Protein AF-A0A7Y3M0N2-F1 (afdb_monomer_lite)

Secondary structure (DSSP, 8-state):
----HHHHHHHHHHHHHHHHHHHHHHHHHHHHHHHHHHHHS-EEEEEEEE-HHHH-S-S-EEEEEEEPGGG-EEEEETTEEEEEPPP-S-EEEEE-SSTTEEEEEEEETTTEEEEEEEEHHHHHHHHHHHH--

pLDDT: mean 80.7, std 15.28, range [39.81, 97.0]

Foldseek 3Di:
DDDPPPVVVVVVVVVVVVVVVVVVVVLVVLVVQVVCCVPPVWGKFWKKKAFCLQPNPDRIDTFIWIQDPVLFIWTDDPPDDTTTDAADLDWDWACDPDPQKIWIWDADVPRGIMIIIGGPSCVVVVNCSSNPD

Radius of gyration: 18.45 Å; chains: 1; bounding box: 58×46×36 Å

Structure (mmCIF, N/CA/C/O backbone):
data_AF-A0A7Y3M0N2-F1
#
_entry.id   AF-A0A7Y3M0N2-F1
#
loop_
_atom_site.group_PDB
_atom_site.id
_atom_site.type_symbol
_atom_site.label_atom_id
_atom_site.label_alt_id
_atom_site.label_comp_id
_atom_site.label_asym_id
_atom_site.label_entity_id
_atom_site.label_seq_id
_atom_site.pdbx_PDB_ins_code
_atom_site.Cartn_x
_atom_site.Cartn_y
_atom_site.Cartn_z
_atom_site.occupancy
_atom_site.B_iso_or_equiv
_atom_site.auth_seq_id
_atom_site.auth_comp_id
_atom_site.auth_asym_id
_atom_site.auth_atom_id
_atom_site.pdbx_PDB_model_num
ATOM 1 N N . MET A 1 1 ? 43.238 -32.428 -5.669 1.00 47.78 1 MET A N 1
ATOM 2 C CA . MET A 1 1 ? 42.312 -31.371 -5.208 1.00 47.78 1 MET A CA 1
ATOM 3 C C . MET A 1 1 ? 41.215 -31.244 -6.255 1.00 47.78 1 MET A C 1
ATOM 5 O O . MET A 1 1 ? 41.558 -30.877 -7.372 1.00 47.78 1 MET A O 1
ATOM 9 N N . PRO A 1 2 ? 39.960 -31.647 -5.987 1.00 48.56 2 PRO A N 1
ATOM 10 C CA . PRO A 1 2 ? 38.901 -31.538 -6.981 1.00 48.56 2 PRO A CA 1
ATOM 11 C C . PRO A 1 2 ? 38.487 -30.069 -7.140 1.00 48.56 2 PRO A C 1
ATOM 13 O O . PRO A 1 2 ? 38.317 -29.332 -6.170 1.00 48.56 2 PRO A O 1
ATOM 16 N N . SER A 1 3 ? 38.398 -29.649 -8.393 1.00 52.88 3 SER A N 1
ATOM 17 C CA . SER A 1 3 ? 38.080 -28.314 -8.885 1.00 52.88 3 SER A CA 1
ATOM 18 C C . SER A 1 3 ? 36.588 -28.001 -8.703 1.00 52.88 3 SER A C 1
ATOM 20 O O . SER A 1 3 ? 35.767 -28.347 -9.540 1.00 52.88 3 SER A O 1
ATOM 22 N N . LEU A 1 4 ? 36.248 -27.294 -7.619 1.00 52.81 4 LEU A N 1
ATOM 23 C CA . LEU A 1 4 ? 34.889 -26.831 -7.263 1.00 52.81 4 LEU A CA 1
ATOM 24 C C . LEU A 1 4 ? 34.376 -25.627 -8.094 1.00 52.81 4 LEU A C 1
ATOM 26 O O . LEU A 1 4 ? 33.315 -25.072 -7.823 1.00 52.81 4 LEU A O 1
ATOM 30 N N . LEU A 1 5 ? 35.137 -25.182 -9.097 1.00 53.44 5 LEU A N 1
ATOM 31 C CA . LEU A 1 5 ? 34.871 -23.958 -9.866 1.00 53.44 5 LEU A CA 1
ATOM 32 C C . LEU A 1 5 ? 33.690 -24.016 -10.864 1.00 53.44 5 LEU A C 1
ATOM 34 O O . LEU A 1 5 ? 33.011 -22.996 -10.994 1.00 53.44 5 LEU A O 1
ATOM 38 N N . PRO A 1 6 ? 33.390 -25.128 -11.568 1.00 50.69 6 PRO A N 1
ATOM 39 C CA . PRO A 1 6 ? 32.325 -25.118 -12.573 1.00 50.69 6 PRO A CA 1
ATOM 40 C C . PRO A 1 6 ? 30.918 -25.169 -11.958 1.00 50.69 6 PRO A C 1
ATOM 42 O O . PRO A 1 6 ? 29.994 -24.577 -12.510 1.00 50.69 6 PRO A O 1
ATOM 45 N N . GLU A 1 7 ? 30.740 -25.802 -10.795 1.00 39.81 7 GLU A N 1
ATOM 46 C CA . GLU A 1 7 ? 29.423 -25.911 -10.149 1.00 39.81 7 GLU A CA 1
ATOM 47 C C . GLU A 1 7 ? 28.939 -24.558 -9.601 1.00 39.81 7 GLU A C 1
ATOM 49 O O . GLU A 1 7 ? 27.790 -24.176 -9.824 1.00 39.81 7 GLU A O 1
ATOM 54 N N . LEU A 1 8 ? 29.826 -23.766 -8.985 1.00 49.62 8 LEU A N 1
ATOM 55 C CA . LEU A 1 8 ? 29.510 -22.420 -8.478 1.00 49.62 8 LEU A CA 1
ATOM 56 C C . LEU A 1 8 ? 29.092 -21.434 -9.586 1.00 49.62 8 LEU A C 1
ATOM 58 O O . LEU A 1 8 ? 28.213 -20.597 -9.367 1.00 49.62 8 LEU A O 1
ATOM 62 N N . LEU A 1 9 ? 29.666 -21.555 -10.787 1.00 49.00 9 LEU A N 1
ATOM 63 C CA . LEU A 1 9 ? 29.305 -20.730 -11.946 1.00 49.00 9 LEU A CA 1
ATOM 64 C C . LEU A 1 9 ? 27.907 -21.059 -12.487 1.00 49.00 9 LEU A C 1
ATOM 66 O O . LEU A 1 9 ? 27.151 -20.151 -12.840 1.00 49.00 9 LEU A O 1
ATOM 70 N N . ILE A 1 10 ? 27.534 -22.340 -12.503 1.00 52.06 10 ILE A N 1
ATOM 71 C CA . ILE A 1 10 ? 26.221 -22.785 -12.983 1.00 52.06 10 ILE A CA 1
ATOM 72 C C . ILE A 1 10 ? 25.121 -22.351 -12.003 1.00 52.06 10 ILE A C 1
ATOM 74 O O . ILE A 1 10 ? 24.101 -21.805 -12.429 1.00 52.06 10 ILE A O 1
ATOM 78 N N . PHE A 1 11 ? 25.344 -22.487 -10.690 1.00 47.53 11 PHE A N 1
ATOM 79 C CA . PHE A 1 11 ? 24.384 -22.010 -9.686 1.00 47.53 11 PHE A CA 1
ATOM 80 C C . PHE A 1 11 ? 24.209 -20.481 -9.708 1.00 47.53 11 PHE A C 1
ATOM 82 O O . PHE A 1 11 ? 23.082 -19.994 -9.582 1.00 47.53 11 PHE A O 1
ATOM 89 N N . GLY A 1 12 ? 25.284 -19.717 -9.936 1.00 45.28 12 GLY A N 1
ATOM 90 C CA . GLY A 1 12 ? 25.222 -18.257 -10.068 1.00 45.28 12 GLY A CA 1
ATOM 91 C C . GLY A 1 12 ? 24.424 -17.786 -11.292 1.00 45.28 12 GLY A C 1
ATOM 92 O O . GLY A 1 12 ? 23.588 -16.887 -11.178 1.00 45.28 12 GLY A O 1
ATOM 93 N N . ALA A 1 13 ? 24.618 -18.426 -12.450 1.00 52.34 13 ALA A N 1
ATOM 94 C CA . ALA A 1 13 ? 23.919 -18.079 -13.689 1.00 52.34 13 ALA A CA 1
ATOM 95 C C . ALA A 1 13 ? 22.418 -18.418 -13.640 1.00 52.34 13 ALA A C 1
ATOM 97 O O . ALA A 1 13 ? 21.584 -17.625 -14.085 1.00 52.34 13 ALA A O 1
ATOM 98 N N . VAL A 1 14 ? 22.053 -19.556 -13.039 1.00 53.44 14 VAL A N 1
ATOM 99 C CA . VAL A 1 14 ? 20.647 -19.947 -12.852 1.00 53.44 14 VAL A CA 1
ATOM 100 C C . VAL A 1 14 ? 19.951 -19.014 -11.852 1.00 53.44 14 VAL A C 1
ATOM 102 O O . VAL A 1 14 ? 18.843 -18.548 -12.120 1.00 53.44 14 VAL A O 1
ATOM 105 N N . GLY A 1 15 ? 20.610 -18.656 -10.744 1.00 47.94 15 GLY A N 1
ATOM 106 C CA . GLY A 1 15 ? 20.070 -17.699 -9.770 1.00 47.94 15 GLY A CA 1
ATOM 107 C C . GLY A 1 15 ? 19.848 -16.298 -10.356 1.00 47.94 15 GLY A C 1
ATOM 108 O O . GLY A 1 15 ? 18.796 -15.686 -10.138 1.00 47.94 15 GLY A O 1
AT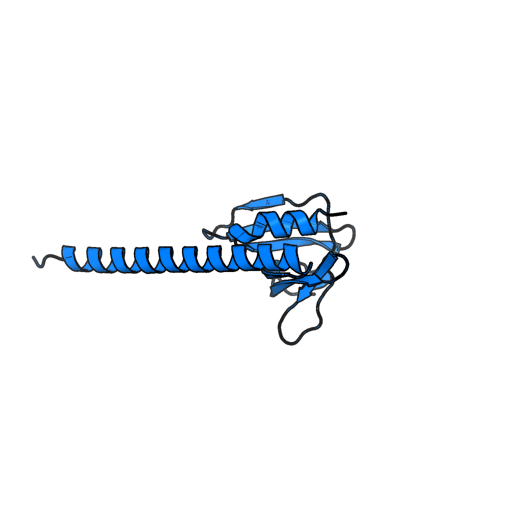OM 109 N N . ALA A 1 16 ? 20.796 -15.806 -11.159 1.00 56.16 16 ALA A N 1
ATOM 110 C CA . ALA A 1 16 ? 20.677 -14.520 -11.845 1.00 56.16 16 ALA A CA 1
ATOM 111 C C . ALA A 1 16 ? 19.562 -14.529 -12.908 1.00 56.16 16 ALA A C 1
ATOM 113 O O . ALA A 1 16 ? 18.758 -13.595 -12.967 1.00 56.16 16 ALA A O 1
ATOM 114 N N . GLY A 1 17 ? 19.455 -15.607 -13.695 1.00 48.06 17 GLY A N 1
ATOM 115 C CA . GLY A 1 17 ? 18.417 -15.767 -14.715 1.00 48.06 17 GLY A CA 1
ATOM 116 C C . GLY A 1 17 ? 17.002 -15.783 -14.131 1.00 48.06 17 GLY A C 1
ATOM 117 O O . GLY A 1 17 ? 16.125 -15.059 -14.603 1.00 48.06 17 GLY A O 1
ATOM 118 N N . VAL A 1 18 ? 16.783 -16.530 -13.044 1.00 59.94 18 VAL A N 1
ATOM 119 C CA . VAL A 1 18 ? 15.482 -16.574 -12.351 1.00 59.94 18 VAL A CA 1
ATOM 120 C C . VAL A 1 18 ? 15.114 -15.205 -11.771 1.00 59.94 18 VAL A C 1
ATOM 122 O O . VAL A 1 18 ? 13.958 -14.782 -11.861 1.00 59.94 18 VAL A O 1
ATOM 125 N N . THR A 1 19 ? 16.093 -14.474 -11.234 1.00 59.84 19 THR A N 1
ATOM 126 C CA . THR A 1 19 ? 15.879 -13.130 -10.678 1.00 59.84 19 THR A CA 1
ATOM 127 C C . THR A 1 19 ? 15.488 -12.127 -11.767 1.00 59.84 19 THR A C 1
ATOM 129 O O . THR A 1 19 ? 14.516 -11.387 -11.604 1.00 59.84 19 THR A O 1
ATOM 132 N N . ALA A 1 20 ? 16.175 -12.139 -12.913 1.00 59.38 20 ALA A N 1
ATOM 133 C CA . ALA A 1 20 ? 15.861 -11.263 -14.041 1.00 59.38 20 ALA A CA 1
ATOM 134 C C . ALA A 1 20 ? 14.462 -11.537 -14.624 1.00 59.38 20 ALA A C 1
ATOM 136 O O . ALA A 1 20 ? 13.704 -10.600 -14.886 1.00 59.38 20 ALA A O 1
ATOM 137 N N . VAL A 1 21 ? 14.076 -12.810 -14.761 1.00 59.56 21 VAL A N 1
ATOM 138 C CA . VAL A 1 21 ? 12.736 -13.198 -15.236 1.00 59.56 21 VAL A CA 1
ATOM 139 C C . VAL A 1 21 ? 11.651 -12.782 -14.241 1.00 59.56 21 VAL A C 1
ATOM 141 O O . VAL A 1 21 ? 10.609 -12.261 -14.647 1.00 59.56 21 VAL A O 1
ATOM 144 N N . ALA A 1 22 ? 11.887 -12.950 -12.937 1.00 61.66 22 ALA A N 1
ATOM 145 C CA . ALA A 1 22 ? 10.948 -12.521 -11.904 1.00 61.66 22 ALA A CA 1
ATOM 146 C C . ALA A 1 22 ? 10.727 -10.999 -11.930 1.00 61.66 22 ALA A C 1
ATOM 148 O O . ALA A 1 22 ? 9.578 -10.550 -11.884 1.00 61.66 22 ALA A O 1
ATOM 149 N N . LEU A 1 23 ? 11.801 -10.218 -12.084 1.00 62.50 23 LEU A N 1
ATOM 150 C CA . LEU A 1 23 ? 11.739 -8.761 -12.228 1.00 62.50 23 LEU A CA 1
ATOM 151 C C . LEU A 1 23 ? 11.007 -8.347 -13.510 1.00 62.50 23 LEU A C 1
ATOM 153 O O . LEU A 1 23 ? 10.130 -7.484 -13.468 1.00 62.50 23 LEU A O 1
ATOM 157 N N . GLY A 1 24 ? 11.301 -8.991 -14.643 1.00 61.09 24 GLY A N 1
ATOM 158 C CA . GLY A 1 24 ? 10.612 -8.740 -15.911 1.00 61.09 24 GLY A CA 1
ATOM 159 C C . GLY A 1 24 ? 9.110 -9.025 -15.826 1.00 61.09 24 GLY A C 1
ATOM 160 O O . GLY A 1 24 ? 8.287 -8.197 -16.219 1.00 61.09 24 GLY A O 1
ATOM 161 N N . ALA A 1 25 ? 8.729 -10.154 -15.224 1.00 67.12 25 ALA A N 1
ATOM 162 C CA . ALA A 1 25 ? 7.330 -10.508 -15.013 1.00 67.12 25 ALA A CA 1
ATOM 163 C C . ALA A 1 25 ? 6.618 -9.542 -14.050 1.00 67.12 25 ALA A C 1
ATOM 165 O O . ALA A 1 25 ? 5.436 -9.247 -14.241 1.00 67.12 25 ALA A O 1
ATOM 166 N N . GLN A 1 26 ? 7.310 -9.038 -13.024 1.00 68.94 26 GLN A N 1
ATOM 167 C CA . GLN A 1 26 ? 6.772 -8.020 -12.118 1.00 68.94 26 GLN A CA 1
ATOM 168 C C . GLN A 1 26 ? 6.548 -6.687 -12.833 1.00 68.94 26 GLN A C 1
ATOM 170 O O . GLN A 1 26 ? 5.445 -6.150 -12.748 1.00 68.94 26 GLN A O 1
ATOM 175 N N . ARG A 1 27 ? 7.528 -6.214 -13.611 1.00 71.25 27 ARG A N 1
ATOM 176 C CA . ARG A 1 27 ? 7.406 -4.993 -14.422 1.00 71.25 27 ARG A CA 1
ATOM 177 C C . ARG A 1 27 ? 6.268 -5.093 -15.433 1.00 71.25 27 ARG A C 1
ATOM 179 O O . ARG A 1 27 ? 5.447 -4.187 -15.517 1.00 71.25 27 ARG A O 1
ATOM 186 N N . GLY A 1 28 ? 6.148 -6.222 -16.133 1.00 70.50 28 GLY A N 1
ATOM 187 C CA . GLY A 1 28 ? 5.046 -6.456 -17.070 1.00 70.50 28 GLY A CA 1
ATOM 188 C C . GLY A 1 28 ? 3.672 -6.442 -16.391 1.00 70.50 28 GLY A C 1
ATOM 189 O O . GLY A 1 28 ? 2.714 -5.896 -16.935 1.00 70.50 28 GLY A O 1
ATOM 190 N N . ARG A 1 29 ? 3.557 -6.996 -15.176 1.00 75.56 29 ARG A N 1
ATOM 191 C CA . ARG A 1 29 ? 2.310 -6.940 -14.394 1.00 75.56 29 ARG A CA 1
ATOM 192 C C . ARG A 1 29 ? 2.005 -5.535 -13.875 1.00 75.56 29 ARG A C 1
ATOM 194 O O . ARG A 1 29 ? 0.842 -5.145 -13.901 1.00 75.56 29 ARG A O 1
ATOM 201 N N . ALA A 1 30 ? 3.014 -4.791 -13.427 1.00 71.88 30 ALA A N 1
ATOM 202 C CA . ALA A 1 30 ? 2.862 -3.401 -13.005 1.00 71.88 30 ALA A CA 1
ATOM 203 C C . ALA A 1 30 ? 2.393 -2.519 -14.172 1.00 71.88 30 ALA A C 1
ATOM 205 O O . ALA A 1 30 ? 1.386 -1.829 -14.040 1.00 71.88 30 ALA A O 1
ATOM 206 N N . ALA A 1 31 ? 3.019 -2.653 -15.347 1.00 73.94 31 ALA A N 1
ATOM 207 C CA . ALA A 1 31 ? 2.616 -1.946 -16.561 1.00 73.94 31 ALA A CA 1
ATOM 208 C C . ALA A 1 31 ? 1.159 -2.248 -16.944 1.00 73.94 31 ALA A C 1
ATOM 210 O O . ALA A 1 31 ? 0.373 -1.329 -17.148 1.00 73.94 31 ALA A O 1
ATOM 211 N N . ARG A 1 32 ? 0.755 -3.529 -16.942 1.00 73.19 32 ARG A N 1
ATOM 212 C CA . ARG A 1 32 ? -0.645 -3.913 -17.197 1.00 73.19 32 ARG A CA 1
ATOM 213 C C . ARG A 1 32 ? -1.611 -3.264 -16.210 1.00 73.19 32 ARG A C 1
ATOM 215 O O . ARG A 1 32 ? -2.652 -2.784 -16.635 1.00 73.19 32 ARG A O 1
ATOM 222 N N . ARG A 1 33 ? -1.272 -3.215 -14.917 1.00 79.50 33 ARG A N 1
ATOM 223 C CA . ARG A 1 33 ? -2.112 -2.556 -13.903 1.00 79.50 33 ARG A CA 1
ATOM 224 C C . ARG A 1 33 ? -2.221 -1.056 -14.122 1.00 79.50 33 ARG A C 1
ATOM 226 O O . ARG A 1 33 ? -3.316 -0.533 -13.975 1.00 79.50 33 ARG A O 1
ATOM 233 N N . ALA A 1 34 ? -1.130 -0.388 -14.489 1.00 72.50 34 ALA A N 1
ATOM 234 C CA . ALA A 1 34 ? -1.156 1.029 -14.834 1.00 72.50 34 ALA A CA 1
ATOM 235 C C . ALA A 1 34 ? -2.068 1.284 -16.047 1.00 72.50 34 ALA A C 1
ATOM 237 O O . ALA A 1 34 ? -2.888 2.197 -16.019 1.00 72.50 34 ALA A O 1
ATOM 238 N N . THR A 1 35 ? -2.014 0.422 -17.068 1.00 73.56 35 THR A N 1
ATOM 239 C CA . THR A 1 35 ? -2.927 0.492 -18.219 1.00 73.56 35 THR A CA 1
ATOM 240 C C . THR A 1 35 ? -4.382 0.231 -17.823 1.00 73.56 35 THR A C 1
ATOM 242 O O . THR A 1 35 ? -5.274 0.946 -18.273 1.00 73.56 35 THR A O 1
ATOM 245 N N . THR A 1 36 ? -4.658 -0.764 -16.972 1.00 76.06 36 THR A N 1
ATOM 246 C CA . THR A 1 36 ? -6.021 -1.029 -16.474 1.00 76.06 36 THR A CA 1
ATOM 247 C C . THR A 1 36 ? -6.545 0.139 -15.645 1.00 76.06 36 THR A C 1
ATOM 249 O O . THR A 1 36 ? -7.689 0.541 -15.835 1.00 76.06 36 THR A O 1
ATOM 252 N N . LEU A 1 37 ? -5.705 0.745 -14.803 1.00 77.62 37 LEU A N 1
ATOM 253 C CA . LEU A 1 37 ? -6.066 1.939 -14.045 1.00 77.62 37 LEU A CA 1
ATOM 254 C C . LEU A 1 37 ? -6.417 3.101 -14.980 1.00 77.62 37 LEU A C 1
ATOM 256 O O . LEU A 1 37 ? -7.464 3.713 -14.815 1.00 77.62 37 LEU A O 1
ATOM 260 N N . ALA A 1 38 ? -5.584 3.362 -15.990 1.00 75.12 38 ALA A N 1
ATOM 261 C CA . ALA A 1 38 ? -5.824 4.421 -16.967 1.00 75.12 38 ALA A CA 1
ATOM 262 C C . ALA A 1 38 ? -7.081 4.188 -17.827 1.00 75.12 38 ALA A C 1
ATOM 264 O O . ALA A 1 38 ? -7.743 5.147 -18.205 1.00 75.12 38 ALA A O 1
ATOM 265 N N . SER A 1 39 ? -7.413 2.931 -18.140 1.00 78.56 39 SER A N 1
ATOM 266 C CA . SER A 1 39 ? -8.546 2.589 -1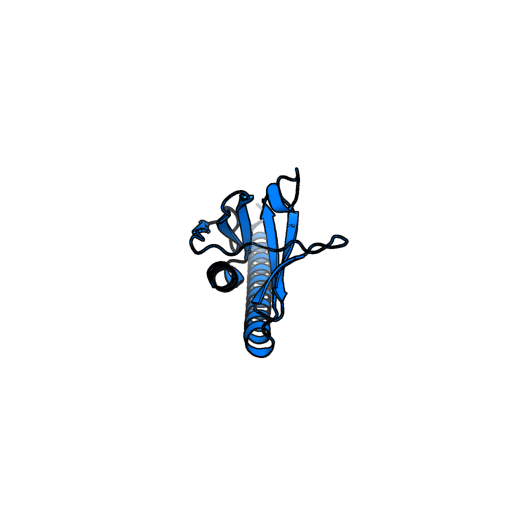9.020 1.00 78.56 39 SER A CA 1
ATOM 267 C C . SER A 1 39 ? -9.874 2.384 -18.291 1.00 78.56 39 SER A C 1
ATOM 269 O O . SER A 1 39 ? -10.922 2.625 -18.879 1.00 78.56 39 SER A O 1
ATOM 271 N N . SER A 1 40 ? -9.848 1.927 -17.038 1.00 75.06 40 SER A N 1
ATOM 272 C CA . SER A 1 40 ? -11.055 1.540 -16.291 1.00 75.06 40 SER A CA 1
ATOM 273 C C . SER A 1 40 ? -11.232 2.269 -14.963 1.00 75.06 40 SER A C 1
ATOM 275 O O . SER A 1 40 ? -12.249 2.085 -14.312 1.00 75.06 40 SER A O 1
ATOM 277 N N . GLY A 1 41 ? -10.236 3.030 -14.501 1.00 74.00 41 GLY A N 1
ATOM 278 C CA . GLY A 1 41 ? -10.238 3.608 -13.152 1.00 74.00 41 GLY A CA 1
ATOM 279 C C . GLY A 1 41 ? -10.046 2.579 -12.029 1.00 74.00 41 GLY A C 1
ATOM 280 O O . GLY A 1 41 ? -9.941 2.960 -10.861 1.00 74.00 41 GLY A O 1
ATOM 281 N N . THR A 1 42 ? -9.931 1.288 -12.365 1.00 80.81 42 THR A N 1
ATOM 282 C CA . THR A 1 42 ? -9.783 0.191 -11.403 1.00 80.81 42 THR A CA 1
ATOM 283 C C . THR A 1 42 ? -8.429 -0.503 -11.531 1.00 80.81 42 THR A C 1
ATOM 285 O O . THR A 1 42 ? -7.964 -0.841 -12.620 1.00 80.81 42 THR A O 1
ATOM 288 N N . ALA A 1 43 ? -7.764 -0.738 -10.403 1.00 85.81 43 ALA A N 1
ATOM 289 C CA . ALA A 1 43 ? -6.552 -1.548 -10.332 1.00 85.81 43 ALA A CA 1
ATOM 290 C C . ALA A 1 43 ? -6.385 -2.186 -8.954 1.00 85.81 43 ALA A C 1
ATOM 292 O O . ALA A 1 43 ? -6.960 -1.741 -7.962 1.00 85.81 43 ALA A O 1
ATOM 293 N N . SER A 1 44 ? -5.580 -3.252 -8.895 1.00 89.50 44 SER A N 1
ATOM 294 C CA . SER A 1 44 ? -5.319 -3.989 -7.661 1.00 89.50 44 SER A CA 1
ATOM 295 C C . SER A 1 44 ? -3.828 -4.203 -7.414 1.00 89.50 44 SER A C 1
ATOM 297 O O . SER A 1 44 ? -3.151 -4.886 -8.187 1.00 89.50 44 SER A O 1
ATOM 299 N N . PHE A 1 45 ? -3.331 -3.674 -6.299 1.00 92.44 45 PHE A N 1
ATOM 300 C CA . PHE A 1 45 ? -1.918 -3.663 -5.930 1.00 92.44 45 PHE A CA 1
ATOM 301 C C . PHE A 1 45 ? -1.681 -4.560 -4.713 1.00 92.44 45 PHE A C 1
ATOM 303 O O . PHE A 1 45 ? -2.150 -4.239 -3.619 1.00 92.44 45 PHE A O 1
ATOM 310 N N . PRO A 1 46 ? -0.994 -5.706 -4.865 1.00 93.06 46 PRO A N 1
ATOM 311 C CA . PRO A 1 46 ? -0.667 -6.574 -3.743 1.00 93.06 46 PRO A CA 1
ATOM 312 C C . PRO A 1 46 ? 0.224 -5.866 -2.725 1.00 93.06 46 PRO A C 1
ATOM 314 O O . PRO A 1 46 ? 1.259 -5.310 -3.083 1.00 93.06 46 PRO A O 1
ATOM 317 N N . CYS A 1 47 ? -0.149 -5.936 -1.451 1.00 94.38 47 CYS A N 1
ATOM 318 C CA . CYS A 1 47 ? 0.625 -5.328 -0.380 1.00 94.38 47 CYS A CA 1
ATOM 319 C C . CYS A 1 47 ? 0.455 -6.072 0.950 1.00 94.38 47 CYS A C 1
ATOM 321 O O . CYS A 1 47 ? -0.438 -6.906 1.144 1.00 94.38 47 CYS A O 1
ATOM 323 N N . ARG A 1 48 ? 1.341 -5.746 1.887 1.00 94.81 48 ARG A N 1
ATOM 324 C CA . ARG A 1 48 ? 1.195 -6.041 3.310 1.00 94.81 48 ARG A CA 1
ATOM 325 C C . ARG A 1 48 ? 0.948 -4.732 4.033 1.00 94.81 48 ARG A C 1
ATOM 327 O O . ARG A 1 48 ? 1.774 -3.833 3.942 1.00 94.81 48 ARG A O 1
ATOM 334 N N . ILE A 1 49 ? -0.123 -4.654 4.800 1.00 94.12 49 ILE A N 1
ATOM 335 C CA . ILE A 1 49 ? -0.497 -3.443 5.522 1.00 94.12 49 ILE A CA 1
ATOM 336 C C . ILE A 1 49 ? -0.482 -3.694 7.033 1.00 94.12 49 ILE A C 1
ATOM 338 O O . ILE A 1 49 ? -0.819 -4.782 7.504 1.00 94.12 49 ILE A O 1
ATOM 342 N N . SER A 1 50 ? -0.065 -2.687 7.786 1.00 93.81 50 SER A N 1
ATOM 343 C CA . SER A 1 50 ? -0.148 -2.582 9.239 1.00 93.81 50 SER A CA 1
ATOM 344 C C . SER A 1 50 ? -0.968 -1.341 9.549 1.00 93.81 50 SER A C 1
ATOM 346 O O . SER A 1 50 ? -0.545 -0.233 9.229 1.00 93.81 50 SER A O 1
ATOM 348 N N . TRP A 1 51 ? -2.146 -1.549 10.129 1.00 92.50 51 TRP A N 1
ATOM 349 C CA . TRP A 1 51 ? -3.090 -0.492 10.470 1.00 92.50 51 TRP A CA 1
ATOM 350 C C . TRP A 1 51 ? -4.077 -1.001 11.531 1.00 92.50 51 TRP A C 1
ATOM 352 O O . TRP A 1 51 ? -5.086 -1.630 11.192 1.00 92.50 51 TRP A O 1
ATOM 362 N N . PRO A 1 52 ? -3.776 -0.793 12.823 1.00 87.38 52 PRO A N 1
ATOM 363 C CA . PRO A 1 52 ? -4.586 -1.340 13.906 1.00 87.38 52 PRO A CA 1
ATOM 364 C C . PRO A 1 52 ? -6.044 -0.866 13.890 1.00 87.38 52 PRO A C 1
ATOM 366 O O . PRO A 1 52 ? -6.943 -1.677 14.110 1.00 87.38 52 PRO A O 1
ATOM 369 N N . ALA A 1 53 ? -6.299 0.410 13.572 1.00 85.81 53 ALA A N 1
ATOM 370 C CA . ALA A 1 53 ? -7.658 0.955 13.564 1.00 85.81 53 ALA A CA 1
ATOM 371 C C . ALA A 1 53 ? -8.536 0.346 12.459 1.00 85.81 53 ALA A C 1
ATOM 373 O O . ALA A 1 53 ? -9.693 0.025 12.708 1.00 85.81 53 ALA A O 1
ATOM 374 N N . GLY A 1 54 ? -7.982 0.107 11.265 1.00 81.38 54 GLY A N 1
ATOM 375 C CA . GLY A 1 54 ? -8.736 -0.502 10.164 1.00 81.38 54 GLY A CA 1
ATOM 376 C C . GLY A 1 54 ? -8.779 -2.032 10.181 1.00 81.38 54 GLY A C 1
ATOM 377 O O . GLY A 1 54 ? -9.625 -2.635 9.524 1.00 81.38 54 GLY A O 1
ATOM 378 N N . MET A 1 55 ? -7.862 -2.703 10.890 1.00 82.50 55 MET A N 1
ATOM 379 C CA . MET A 1 55 ? -7.677 -4.162 10.758 1.00 82.50 55 MET A CA 1
ATOM 380 C C . MET A 1 55 ? -7.709 -4.941 12.073 1.00 82.50 55 MET A C 1
ATOM 382 O O . MET A 1 55 ? -7.615 -6.177 12.057 1.00 82.50 55 MET A O 1
ATOM 386 N N . GLY A 1 56 ? -7.882 -4.239 13.191 1.00 81.06 56 GLY A N 1
ATOM 387 C CA . GLY A 1 56 ? -7.913 -4.789 14.539 1.00 81.06 56 GLY A CA 1
ATOM 388 C C . GLY A 1 56 ? -6.518 -5.088 15.091 1.00 81.06 56 GLY A C 1
ATOM 389 O O . GLY A 1 56 ? -5.509 -4.566 14.632 1.00 81.06 56 GLY A O 1
ATOM 390 N N . LYS A 1 57 ? -6.443 -5.992 16.075 1.00 78.38 57 LYS A N 1
ATOM 391 C CA . LYS A 1 57 ? -5.229 -6.277 16.871 1.00 78.38 57 LYS A CA 1
ATOM 392 C C . LYS A 1 57 ? -4.062 -6.932 16.107 1.00 78.38 57 LYS A C 1
ATOM 394 O O . LYS A 1 57 ? -3.081 -7.338 16.723 1.00 78.38 57 LYS A O 1
ATOM 399 N N . LYS A 1 58 ? -4.163 -7.120 14.789 1.00 76.94 58 LYS A N 1
ATOM 400 C CA . LYS A 1 58 ? -3.104 -7.773 14.008 1.00 76.94 58 LYS A CA 1
ATOM 401 C C . LYS A 1 58 ? -1.984 -6.782 13.717 1.00 76.94 58 LYS A C 1
ATOM 403 O O . LYS A 1 58 ? -2.246 -5.708 13.192 1.00 76.94 58 LYS A O 1
ATOM 408 N N . ALA A 1 59 ? -0.743 -7.202 13.962 1.00 80.00 59 ALA A N 1
ATOM 409 C CA . ALA A 1 59 ? 0.438 -6.404 13.638 1.00 80.00 59 ALA A CA 1
ATOM 410 C C . ALA A 1 59 ? 0.524 -6.080 12.136 1.00 80.00 59 ALA A C 1
ATOM 412 O O . ALA A 1 59 ? 0.879 -4.973 11.763 1.00 80.00 59 ALA A O 1
ATOM 413 N N . PHE A 1 60 ? 0.177 -7.030 11.263 1.00 90.06 60 PHE A N 1
ATOM 414 C CA . PHE A 1 60 ? 0.060 -6.796 9.824 1.00 90.06 60 PHE A CA 1
ATOM 415 C C . PHE A 1 60 ? -0.816 -7.856 9.152 1.00 90.06 60 PHE A C 1
ATOM 417 O O . PHE A 1 60 ? -1.038 -8.941 9.696 1.00 90.06 60 PHE A O 1
ATOM 424 N N . VAL A 1 61 ? -1.288 -7.567 7.938 1.00 92.25 61 VAL A N 1
ATOM 425 C CA . VAL A 1 61 ? -2.014 -8.517 7.085 1.00 92.25 61 VAL A CA 1
ATOM 426 C C . VAL A 1 61 ? -1.663 -8.333 5.614 1.00 92.25 61 VAL A C 1
ATOM 428 O O . VAL A 1 61 ? -1.346 -7.236 5.163 1.00 92.25 61 VAL A O 1
ATOM 431 N N . TYR A 1 62 ? -1.743 -9.427 4.863 1.00 93.56 62 TYR A N 1
ATOM 432 C CA . TYR A 1 62 ? -1.560 -9.426 3.416 1.00 93.56 62 TYR A CA 1
ATOM 433 C C . TYR A 1 62 ? -2.896 -9.278 2.699 1.00 93.56 62 TYR A C 1
ATOM 435 O O . TYR A 1 62 ? -3.913 -9.837 3.121 1.00 93.56 62 TYR A O 1
ATOM 443 N N . GLY A 1 63 ? -2.877 -8.544 1.597 1.00 93.81 63 GLY A N 1
ATOM 444 C CA . GLY A 1 63 ? -4.042 -8.319 0.762 1.00 93.81 63 GLY A CA 1
ATOM 445 C C . GLY A 1 63 ? -3.672 -7.489 -0.451 1.00 93.81 63 GLY A C 1
ATOM 446 O O . GLY A 1 63 ? -2.557 -7.591 -0.969 1.00 93.81 63 GLY A O 1
ATOM 447 N N . LYS A 1 64 ? -4.626 -6.698 -0.927 1.00 94.44 64 LYS A N 1
ATOM 448 C CA . LYS A 1 64 ? -4.419 -5.802 -2.056 1.00 94.44 64 LYS A CA 1
ATOM 449 C C . LYS A 1 64 ? -5.108 -4.472 -1.796 1.00 94.44 64 LYS A C 1
ATOM 451 O O . LYS A 1 64 ? -6.227 -4.462 -1.286 1.00 94.44 64 LYS A O 1
ATOM 456 N N . VAL A 1 65 ? -4.469 -3.379 -2.189 1.00 93.31 65 VAL A N 1
ATOM 457 C CA . VAL A 1 65 ? -5.160 -2.104 -2.396 1.00 93.31 65 VAL A CA 1
ATOM 458 C C . VAL A 1 65 ? -5.949 -2.220 -3.686 1.00 93.31 65 VAL A C 1
ATOM 460 O O . VAL A 1 65 ? -5.414 -2.705 -4.681 1.00 93.31 65 VAL A O 1
ATOM 463 N N . VAL A 1 66 ? -7.209 -1.817 -3.667 1.00 92.00 66 VAL A N 1
ATOM 464 C CA . VAL A 1 66 ? -8.093 -1.797 -4.827 1.00 92.00 66 VAL A CA 1
ATOM 465 C C . VAL A 1 66 ? -8.608 -0.379 -5.003 1.00 92.00 66 VAL A C 1
ATOM 467 O O . VAL A 1 66 ? -9.090 0.226 -4.044 1.00 92.00 66 VAL A O 1
ATOM 470 N N . THR A 1 67 ? -8.493 0.136 -6.222 1.00 88.75 67 THR A N 1
ATOM 471 C CA . THR A 1 67 ? -9.163 1.368 -6.645 1.00 88.75 67 THR A CA 1
ATOM 472 C C . THR A 1 67 ? -10.520 0.975 -7.223 1.00 88.75 67 THR A C 1
ATOM 474 O O . THR A 1 67 ? -10.592 0.081 -8.070 1.00 88.75 67 THR A O 1
ATOM 477 N N . GLY A 1 68 ? -11.595 1.554 -6.695 1.00 75.94 68 GLY A N 1
ATOM 478 C CA . GLY A 1 68 ? -12.953 1.371 -7.204 1.00 75.94 68 GLY A CA 1
ATOM 479 C C . GLY A 1 68 ? -13.413 2.554 -8.052 1.00 75.94 68 GLY A C 1
ATOM 480 O O . GLY A 1 68 ? -12.757 3.600 -8.086 1.00 75.94 68 GLY A O 1
ATOM 481 N N . ASP A 1 69 ? -14.569 2.394 -8.691 1.00 67.12 69 ASP A N 1
ATOM 482 C CA . ASP A 1 69 ? -15.234 3.467 -9.431 1.00 67.12 69 ASP A CA 1
ATOM 483 C C . ASP A 1 69 ? -15.489 4.675 -8.515 1.00 67.12 69 ASP A C 1
ATOM 485 O O . ASP A 1 69 ? -15.861 4.533 -7.348 1.00 67.12 69 ASP A O 1
ATOM 489 N N . GLY A 1 70 ? -15.211 5.880 -9.017 1.00 65.69 70 GLY A N 1
ATOM 490 C CA . GLY A 1 70 ? -15.223 7.110 -8.211 1.00 65.69 70 GLY A CA 1
ATOM 491 C C . GLY A 1 70 ? -13.949 7.340 -7.385 1.00 65.69 70 GLY A C 1
ATOM 492 O O . GLY A 1 70 ? -13.888 8.263 -6.577 1.00 65.69 70 GLY A O 1
ATOM 493 N N . GLY A 1 71 ? -12.912 6.517 -7.578 1.00 72.75 71 GLY A N 1
ATOM 494 C CA . GLY A 1 71 ? -11.590 6.694 -6.978 1.00 72.75 71 GLY A CA 1
ATOM 495 C C . GLY A 1 71 ? -11.470 6.180 -5.542 1.00 72.75 71 GLY A C 1
ATOM 496 O O . GLY A 1 71 ? -10.381 6.245 -4.967 1.00 72.75 71 GLY A O 1
ATOM 497 N N . GLN A 1 72 ? -12.534 5.644 -4.942 1.00 84.62 72 GLN A N 1
ATOM 498 C CA . GLN A 1 72 ? -12.470 5.128 -3.577 1.00 84.62 72 GLN A CA 1
ATOM 499 C C . GLN A 1 72 ? -11.394 4.038 -3.456 1.00 84.62 72 GLN A C 1
ATOM 501 O O . GLN A 1 72 ? -11.346 3.091 -4.243 1.00 84.62 72 GLN A O 1
ATOM 506 N N . LEU A 1 73 ? -10.530 4.166 -2.448 1.00 91.75 73 LEU A N 1
ATOM 507 C CA . LEU A 1 73 ? -9.514 3.166 -2.146 1.00 91.75 73 LEU A CA 1
ATOM 508 C C . LEU A 1 73 ? -10.017 2.213 -1.077 1.00 91.75 73 LEU A C 1
ATOM 510 O O . LEU A 1 73 ? -10.556 2.623 -0.050 1.00 91.75 73 LEU A O 1
ATOM 514 N N . THR A 1 74 ? -9.798 0.924 -1.298 1.00 93.38 74 THR A N 1
ATOM 515 C CA . THR A 1 74 ? -10.103 -0.114 -0.315 1.00 93.38 74 THR A CA 1
ATOM 516 C C . THR A 1 74 ? -8.945 -1.087 -0.180 1.00 93.38 74 THR A C 1
ATOM 518 O O . THR A 1 74 ? -8.183 -1.326 -1.113 1.00 93.38 74 THR A O 1
ATOM 521 N N . PHE A 1 75 ? -8.804 -1.671 1.002 1.00 93.12 75 PHE A N 1
ATOM 522 C CA . PHE A 1 75 ? -7.942 -2.807 1.253 1.00 93.12 75 PHE A CA 1
ATOM 523 C C . PHE A 1 75 ? -8.780 -4.086 1.270 1.00 93.12 75 PHE A C 1
ATOM 525 O O . PHE A 1 75 ? -9.624 -4.280 2.148 1.00 93.12 75 PHE A O 1
ATOM 532 N N . ALA A 1 76 ? -8.529 -4.983 0.321 1.00 92.25 76 ALA A N 1
ATOM 533 C CA . ALA A 1 76 ? -9.223 -6.257 0.200 1.00 92.25 76 ALA A CA 1
ATOM 534 C C . ALA A 1 76 ? -8.313 -7.427 0.597 1.00 92.25 76 ALA A C 1
ATOM 536 O O . ALA A 1 76 ? -7.149 -7.512 0.194 1.00 92.25 76 ALA A O 1
ATOM 537 N N . ARG A 1 77 ? -8.864 -8.389 1.346 1.00 90.75 77 ARG A N 1
ATOM 538 C CA . ARG A 1 77 ? -8.197 -9.659 1.669 1.00 90.75 77 ARG A CA 1
ATOM 539 C C . ARG A 1 77 ? -9.172 -10.824 1.544 1.00 90.75 77 ARG A C 1
ATOM 541 O O . ARG A 1 77 ? -10.374 -10.665 1.736 1.00 90.75 77 ARG A O 1
ATOM 548 N N . ARG A 1 78 ? -8.647 -12.011 1.239 1.00 87.50 78 ARG A N 1
ATOM 549 C CA . ARG A 1 78 ? -9.465 -13.207 0.994 1.00 87.50 78 ARG A CA 1
ATOM 550 C C . ARG A 1 78 ? -10.355 -13.530 2.202 1.00 87.50 78 ARG A C 1
ATOM 552 O O . ARG A 1 78 ? -9.871 -13.580 3.331 1.00 87.50 78 ARG A O 1
ATOM 559 N N . GLY A 1 79 ? -11.641 -13.773 1.939 1.00 86.31 79 GLY A N 1
ATOM 560 C CA . GLY A 1 79 ? -12.617 -14.213 2.942 1.00 86.31 79 GLY A CA 1
ATOM 561 C C . GLY A 1 79 ? -13.010 -13.153 3.975 1.00 86.31 79 GLY A C 1
ATOM 562 O O . GLY A 1 79 ? -13.475 -13.510 5.054 1.00 86.31 79 GLY A O 1
ATOM 563 N N . ARG A 1 80 ? -12.772 -11.862 3.706 1.00 88.12 80 ARG A N 1
ATOM 564 C CA . ARG A 1 80 ? -13.151 -10.750 4.591 1.00 88.12 80 ARG A CA 1
ATOM 565 C C . ARG A 1 80 ? -13.652 -9.569 3.768 1.00 88.12 80 ARG A C 1
ATOM 567 O O . ARG A 1 80 ? -13.183 -9.367 2.651 1.00 88.12 80 ARG A O 1
ATOM 574 N N . SER A 1 81 ? -14.552 -8.784 4.352 1.00 89.25 81 SER A N 1
ATOM 575 C CA . SER A 1 81 ? -15.038 -7.551 3.737 1.00 89.25 81 SER A CA 1
ATOM 576 C C . SER A 1 81 ? -13.881 -6.574 3.484 1.00 89.25 81 SER A C 1
ATOM 578 O O . SER A 1 81 ? -12.988 -6.474 4.338 1.00 89.25 81 SER A O 1
ATOM 580 N N . PRO A 1 82 ? -13.870 -5.876 2.335 1.00 91.19 82 PRO A N 1
ATOM 581 C CA . PRO A 1 82 ? -12.921 -4.804 2.076 1.00 91.19 82 PRO A CA 1
ATOM 582 C C . PRO A 1 82 ? -13.035 -3.695 3.122 1.00 91.19 82 PRO A C 1
ATOM 584 O O . PRO A 1 82 ? -14.128 -3.382 3.592 1.00 91.19 82 PRO A O 1
ATOM 587 N N . VAL A 1 83 ? -11.901 -3.100 3.476 1.00 91.06 83 VAL A N 1
ATOM 588 C CA . VAL A 1 83 ? -11.825 -1.987 4.427 1.00 91.06 83 VAL A CA 1
ATOM 589 C C . VAL A 1 83 ? -11.514 -0.709 3.649 1.00 91.06 83 VAL A C 1
ATOM 591 O O . VAL A 1 83 ? -10.531 -0.712 2.909 1.00 91.06 83 VAL A O 1
ATOM 594 N N . PRO A 1 84 ? -12.295 0.376 3.781 1.00 91.50 84 PRO A N 1
ATOM 595 C CA . PRO A 1 84 ? -11.960 1.657 3.166 1.00 91.50 84 PRO A CA 1
ATOM 596 C C . PRO A 1 84 ? -10.578 2.136 3.613 1.00 91.50 84 PRO A C 1
ATOM 598 O O . PRO A 1 84 ? -10.280 2.142 4.806 1.00 91.50 84 PRO A O 1
ATOM 601 N N . LEU A 1 85 ? -9.733 2.514 2.656 1.00 91.25 85 LEU A N 1
ATOM 602 C CA . LEU A 1 85 ? -8.427 3.102 2.922 1.00 91.25 85 LEU A CA 1
ATOM 603 C C . LEU A 1 85 ? -8.547 4.627 2.887 1.00 91.25 85 LEU A C 1
ATOM 605 O O . LEU A 1 85 ? -8.870 5.183 1.834 1.00 91.25 85 LEU A O 1
ATOM 609 N N . PRO A 1 86 ? -8.272 5.310 4.006 1.00 89.56 86 PRO A N 1
ATOM 610 C CA . PRO A 1 86 ? -8.233 6.757 4.048 1.00 89.56 86 PRO A CA 1
ATOM 611 C C . PRO A 1 86 ? -7.095 7.269 3.172 1.00 89.56 86 PRO A C 1
ATOM 613 O O . PRO A 1 86 ? -5.999 6.698 3.155 1.00 89.56 86 PRO A O 1
ATOM 616 N N . ARG A 1 87 ? -7.372 8.364 2.472 1.00 89.81 87 ARG A N 1
ATOM 617 C CA . ARG A 1 87 ? -6.371 9.138 1.746 1.00 89.81 87 ARG A CA 1
ATOM 618 C C . ARG A 1 87 ? -5.668 10.107 2.694 1.00 89.81 87 ARG A C 1
ATOM 620 O O . ARG A 1 87 ? -6.223 10.493 3.721 1.00 89.81 87 ARG A O 1
ATOM 627 N N . SER A 1 88 ? -4.444 10.485 2.355 1.00 87.81 88 SER A N 1
ATOM 628 C CA . SER A 1 88 ? -3.648 11.441 3.120 1.00 87.81 88 SER A CA 1
ATOM 629 C C . SER A 1 88 ? -2.710 12.192 2.185 1.00 87.81 88 SER A C 1
ATOM 631 O O . SER A 1 88 ? -2.011 11.581 1.381 1.00 87.81 88 SER A O 1
ATOM 633 N N . GLY A 1 89 ? -2.637 13.518 2.320 1.00 84.12 89 GLY A N 1
ATOM 634 C CA . GLY A 1 89 ? -1.672 14.333 1.570 1.00 84.12 89 GLY A CA 1
ATOM 635 C C . GLY A 1 89 ? -0.215 14.105 2.003 1.00 84.12 89 GLY A C 1
ATOM 636 O O . GLY A 1 89 ? 0.710 14.504 1.299 1.00 84.12 89 GLY A O 1
ATOM 637 N N . SER A 1 90 ? -0.003 13.447 3.149 1.00 89.00 90 SER A N 1
ATOM 638 C CA . SER A 1 90 ? 1.307 13.227 3.768 1.00 89.00 90 SER A CA 1
ATOM 639 C C . SER A 1 90 ? 1.694 11.747 3.747 1.00 89.00 90 SER A C 1
ATOM 641 O O . SER A 1 90 ? 1.727 11.086 4.786 1.00 89.00 90 SER A O 1
ATOM 643 N N . VAL A 1 91 ? 2.003 11.230 2.556 1.00 94.06 91 VAL A N 1
ATOM 644 C CA . VAL A 1 91 ? 2.566 9.883 2.369 1.00 94.06 91 VAL A CA 1
ATOM 645 C C . VAL A 1 91 ? 4.084 9.968 2.274 1.00 94.06 91 VAL A C 1
ATOM 647 O O . VAL A 1 91 ? 4.625 10.801 1.554 1.00 94.06 91 VAL A O 1
ATOM 650 N N . ARG A 1 92 ? 4.787 9.117 3.017 1.00 95.06 92 ARG A N 1
ATOM 651 C CA . ARG A 1 92 ? 6.246 8.986 2.985 1.00 95.06 92 ARG A CA 1
ATOM 652 C C . ARG A 1 92 ? 6.619 7.637 2.396 1.00 95.06 92 ARG A C 1
ATOM 654 O O . ARG A 1 92 ? 6.050 6.621 2.791 1.00 95.06 92 ARG A O 1
ATOM 661 N N . VAL A 1 93 ? 7.593 7.631 1.495 1.00 95.69 93 VAL A N 1
ATOM 662 C CA . VAL A 1 93 ? 8.184 6.406 0.950 1.00 95.69 93 VAL A CA 1
ATOM 663 C C . VAL A 1 93 ? 9.445 6.085 1.744 1.00 95.69 93 VAL A C 1
ATOM 665 O O . VAL A 1 93 ? 10.382 6.877 1.779 1.00 95.69 93 VAL A O 1
ATOM 668 N N . GLU A 1 94 ? 9.468 4.928 2.396 1.00 95.69 94 GLU A N 1
ATOM 669 C CA . GLU A 1 94 ? 10.607 4.435 3.168 1.00 95.69 94 GLU A CA 1
ATOM 670 C C . GLU A 1 94 ? 11.201 3.189 2.483 1.00 95.69 94 GLU A C 1
ATOM 672 O O . GLU A 1 94 ? 10.450 2.294 2.063 1.00 95.69 94 GLU A O 1
ATOM 677 N N . PRO A 1 95 ? 12.538 3.080 2.373 1.00 92.12 95 PRO A N 1
ATOM 678 C CA . PRO A 1 95 ? 13.171 1.882 1.832 1.00 92.12 95 PRO A CA 1
ATOM 679 C C . PRO A 1 95 ? 12.853 0.657 2.701 1.00 92.12 95 PRO A C 1
ATOM 681 O O . PRO A 1 95 ? 12.788 0.736 3.929 1.00 92.12 95 PRO A O 1
ATOM 684 N N . SER A 1 96 ? 12.651 -0.501 2.067 1.00 92.19 96 SER A N 1
ATOM 685 C CA . SER A 1 96 ? 12.506 -1.772 2.780 1.00 92.19 96 SER A CA 1
ATOM 686 C C . SER A 1 96 ? 13.856 -2.464 2.954 1.00 92.19 96 SER A C 1
ATOM 688 O O . SER A 1 96 ? 14.744 -2.336 2.118 1.00 92.19 96 SER A O 1
ATOM 690 N N . TRP A 1 97 ? 13.975 -3.296 3.991 1.00 85.62 97 TRP A N 1
ATOM 691 C CA . TRP A 1 97 ? 15.106 -4.219 4.149 1.00 85.62 97 TRP A CA 1
ATOM 692 C C . TRP A 1 97 ? 15.195 -5.248 3.008 1.00 85.62 97 TRP A C 1
ATOM 694 O O . TRP A 1 97 ? 16.237 -5.868 2.816 1.00 85.62 97 TRP A O 1
ATOM 704 N N . ARG A 1 98 ? 14.098 -5.458 2.265 1.00 85.56 98 ARG A N 1
ATOM 705 C CA . ARG A 1 98 ? 14.032 -6.381 1.132 1.00 85.56 98 ARG A CA 1
ATOM 706 C C . ARG A 1 98 ? 14.059 -5.616 -0.189 1.00 85.56 98 ARG A C 1
ATOM 708 O O . ARG A 1 98 ? 13.169 -4.812 -0.450 1.00 85.56 98 ARG A O 1
ATOM 715 N N . THR A 1 99 ? 15.020 -5.952 -1.048 1.00 88.44 99 THR A N 1
ATOM 716 C CA . THR A 1 99 ? 15.147 -5.408 -2.409 1.00 88.44 99 THR A CA 1
ATOM 717 C C . THR A 1 99 ? 13.863 -5.601 -3.223 1.00 88.44 99 THR A C 1
ATOM 719 O O . THR A 1 99 ? 13.230 -6.660 -3.154 1.00 88.44 99 THR A O 1
ATOM 722 N N . GLY A 1 100 ? 13.484 -4.582 -4.000 1.00 87.69 100 GLY A N 1
ATOM 723 C CA . GLY A 1 100 ? 12.274 -4.585 -4.827 1.00 87.69 100 GLY A CA 1
ATOM 724 C C . GLY A 1 100 ? 10.986 -4.250 -4.070 1.00 87.69 100 GLY A C 1
ATOM 725 O O . GLY A 1 100 ? 9.905 -4.301 -4.660 1.00 87.69 100 GLY A O 1
ATOM 726 N N . LEU A 1 101 ? 11.065 -3.948 -2.768 1.00 93.38 101 LEU A N 1
ATOM 727 C CA . LEU A 1 101 ? 9.932 -3.519 -1.951 1.00 93.38 101 LEU A CA 1
ATOM 728 C C . LEU A 1 101 ? 10.213 -2.171 -1.283 1.00 93.38 101 LEU A C 1
ATOM 730 O O . LEU A 1 101 ? 11.338 -1.872 -0.891 1.00 93.38 101 LEU A O 1
ATOM 734 N N . VAL A 1 102 ? 9.151 -1.409 -1.049 1.00 96.81 102 VAL A N 1
ATOM 735 C CA . VAL A 1 102 ? 9.177 -0.163 -0.272 1.00 96.81 102 VAL A CA 1
ATOM 736 C C . VAL A 1 102 ? 8.004 -0.120 0.695 1.00 96.81 102 VAL A C 1
ATOM 738 O O . VAL A 1 102 ? 7.000 -0.812 0.501 1.00 96.81 102 VAL A O 1
ATOM 741 N N . THR A 1 103 ? 8.134 0.678 1.751 1.00 97.00 103 THR A N 1
ATOM 742 C CA . THR A 1 103 ? 7.054 0.930 2.705 1.00 97.00 103 THR A CA 1
ATOM 743 C C . THR A 1 103 ? 6.494 2.327 2.480 1.00 97.00 103 THR A C 1
ATOM 745 O O . THR A 1 103 ? 7.198 3.308 2.676 1.00 97.00 103 THR A O 1
ATOM 748 N N . LEU A 1 104 ? 5.221 2.427 2.112 1.00 96.44 104 LEU A N 1
ATOM 749 C CA . LEU A 1 104 ? 4.478 3.680 2.189 1.00 96.44 104 LEU A CA 1
ATOM 750 C C . LEU A 1 104 ? 3.953 3.851 3.608 1.00 96.44 104 LEU A C 1
ATOM 752 O O . LEU A 1 104 ? 3.296 2.953 4.141 1.00 96.44 104 LEU A O 1
ATOM 756 N N . ARG A 1 105 ? 4.241 4.994 4.217 1.00 95.75 105 ARG A N 1
ATOM 757 C CA . ARG A 1 105 ? 3.817 5.332 5.570 1.00 95.75 105 ARG A CA 1
ATOM 758 C C . ARG A 1 105 ? 3.059 6.648 5.578 1.00 95.75 105 ARG A C 1
ATOM 760 O O . ARG A 1 105 ? 3.527 7.626 5.004 1.00 95.75 105 ARG A O 1
ATOM 767 N N . TYR A 1 106 ? 1.915 6.682 6.243 1.00 94.50 106 TYR A N 1
ATOM 768 C CA . TYR A 1 106 ? 1.139 7.903 6.421 1.00 94.50 106 TYR A CA 1
ATOM 769 C C . TYR A 1 106 ? 0.292 7.830 7.685 1.00 94.50 106 TYR A C 1
ATOM 771 O O . TYR A 1 106 ? -0.107 6.748 8.112 1.00 94.50 106 TYR A O 1
ATOM 779 N N . ASP A 1 107 ? 0.014 8.991 8.268 1.00 91.44 107 ASP A N 1
ATOM 780 C CA . ASP A 1 107 ? -0.905 9.104 9.394 1.00 91.44 107 ASP A CA 1
ATOM 781 C C . ASP A 1 107 ? -2.317 9.408 8.894 1.00 91.44 107 ASP A C 1
ATOM 783 O O . ASP A 1 107 ? -2.510 10.190 7.951 1.00 91.44 107 ASP A O 1
ATOM 787 N N . VAL A 1 108 ? -3.297 8.770 9.527 1.00 88.38 108 VAL A N 1
ATOM 788 C CA . VAL A 1 108 ? -4.713 9.054 9.328 1.00 88.38 108 VAL A CA 1
ATOM 789 C C . VAL A 1 108 ? -5.242 9.734 10.592 1.00 88.38 108 VAL A C 1
ATOM 791 O O . VAL A 1 108 ? -5.262 9.096 11.651 1.00 88.38 108 VAL A O 1
ATOM 794 N N . PRO A 1 109 ? -5.742 10.980 10.502 1.00 85.25 109 PRO A N 1
ATOM 795 C CA . PRO A 1 109 ? -6.282 11.695 11.653 1.00 85.25 109 PRO A CA 1
ATOM 796 C C . PRO A 1 109 ? -7.327 10.867 12.411 1.00 85.25 109 PRO A C 1
ATOM 798 O O . PRO A 1 109 ? -8.307 10.392 11.837 1.00 85.25 109 PRO A O 1
ATOM 801 N N . GLY A 1 110 ? -7.091 10.653 13.708 1.00 85.06 110 GLY A N 1
ATOM 802 C CA . GLY A 1 110 ? -7.976 9.876 14.585 1.00 85.06 110 GLY A CA 1
ATOM 803 C C . GLY A 1 110 ? -7.958 8.354 14.374 1.00 85.06 110 GLY A C 1
ATOM 80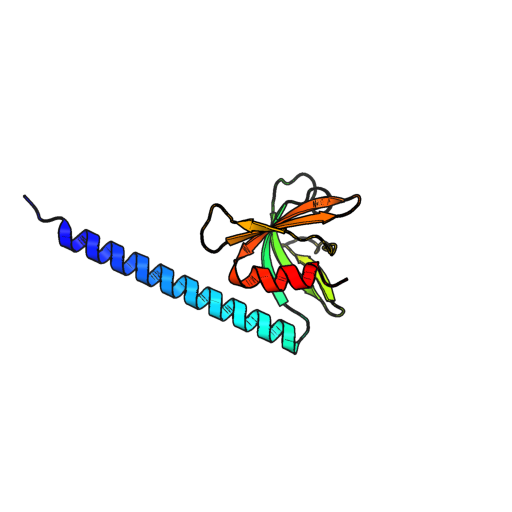4 O O . GLY A 1 110 ? -8.639 7.643 15.109 1.00 85.06 110 GLY A O 1
ATOM 805 N N . GLN A 1 111 ? -7.191 7.833 13.409 1.00 87.00 111 GLN A N 1
ATOM 806 C CA . GLN A 1 111 ? -7.103 6.393 13.099 1.00 87.00 111 GLN A CA 1
ATOM 807 C C . GLN A 1 111 ? -5.655 5.866 13.106 1.00 87.00 111 GLN A C 1
ATOM 809 O O . GLN A 1 111 ? -5.436 4.653 13.046 1.00 87.00 111 GLN A O 1
ATOM 814 N N . GLY A 1 112 ? -4.67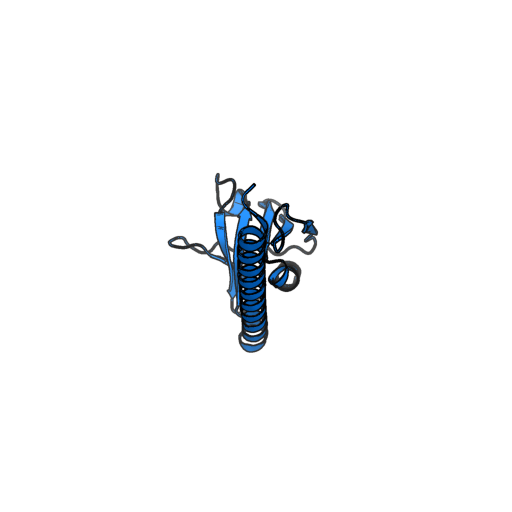5 6.762 13.236 1.00 89.38 112 GLY A N 1
ATOM 815 C CA . GLY A 1 112 ? -3.268 6.459 13.467 1.00 89.38 112 GLY A CA 1
ATOM 816 C C . GLY A 1 112 ? -2.474 6.087 12.215 1.00 89.38 112 GLY A C 1
ATOM 817 O O . GLY A 1 112 ? -2.916 6.262 11.079 1.00 89.38 112 GLY A O 1
ATOM 818 N N . ASP A 1 11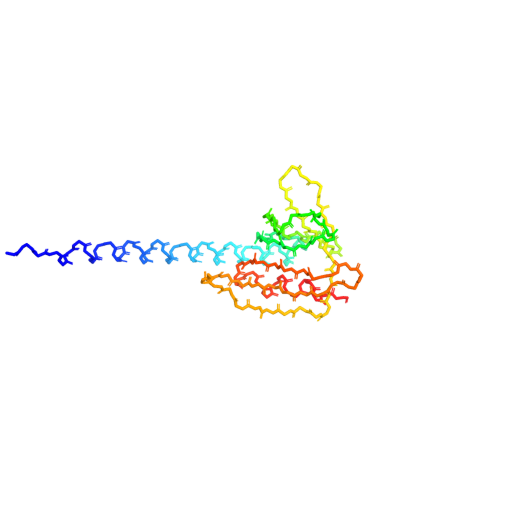3 ? -1.281 5.546 12.465 1.00 92.25 113 ASP A N 1
ATOM 819 C CA . ASP A 1 113 ? -0.257 5.254 11.460 1.00 92.25 113 ASP A CA 1
ATOM 820 C C . ASP A 1 113 ? -0.629 4.038 10.595 1.00 92.25 113 ASP A C 1
ATOM 822 O O . ASP A 1 113 ? -0.902 2.938 11.095 1.00 92.25 113 ASP A O 1
ATOM 826 N N . VAL A 1 114 ? -0.582 4.232 9.280 1.00 94.19 114 VAL A N 1
ATOM 827 C CA . VAL A 1 114 ? -0.723 3.190 8.265 1.00 94.19 114 VAL A CA 1
ATOM 828 C C . VAL A 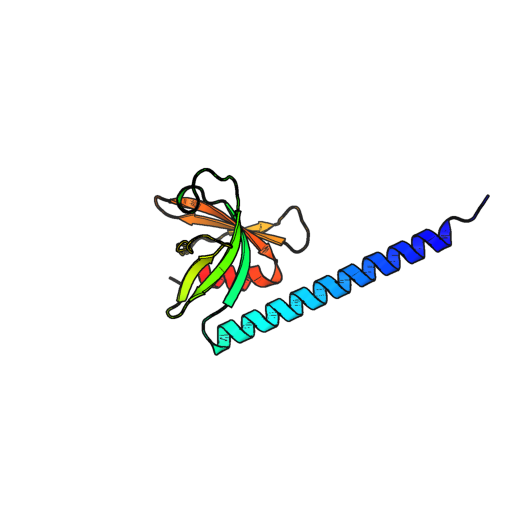1 114 ? 0.644 2.930 7.652 1.00 94.19 114 VAL A C 1
ATOM 830 O O . VAL A 1 114 ? 1.296 3.841 7.147 1.00 94.19 114 VAL A O 1
ATOM 833 N N . ARG A 1 115 ? 1.068 1.663 7.644 1.00 95.12 115 ARG A N 1
ATOM 834 C CA . ARG A 1 115 ? 2.283 1.224 6.941 1.00 95.12 115 ARG A CA 1
ATOM 835 C C . ARG A 1 115 ? 1.937 0.179 5.907 1.00 95.12 115 ARG A C 1
ATOM 837 O O . ARG A 1 115 ? 1.353 -0.849 6.247 1.00 95.12 115 ARG A O 1
ATOM 844 N N . MET A 1 116 ? 2.343 0.399 4.668 1.00 95.69 116 MET A N 1
ATOM 845 C CA . MET A 1 116 ? 2.047 -0.467 3.541 1.00 95.69 116 MET A CA 1
ATOM 846 C C . MET A 1 116 ? 3.333 -0.864 2.826 1.00 95.69 116 MET A C 1
ATOM 848 O O . MET A 1 116 ? 3.955 -0.055 2.156 1.00 95.69 116 MET A O 1
ATOM 852 N N . LEU A 1 117 ? 3.719 -2.129 2.951 1.00 96.50 117 LEU A N 1
ATOM 853 C CA . LEU A 1 117 ? 4.829 -2.718 2.214 1.00 96.50 117 LEU A CA 1
ATOM 854 C C . LEU A 1 117 ? 4.315 -3.259 0.873 1.00 96.50 117 LEU A C 1
ATOM 856 O O . LEU A 1 117 ? 3.464 -4.155 0.859 1.00 96.50 117 LEU A O 1
ATOM 860 N N . LEU A 1 118 ? 4.847 -2.755 -0.235 1.00 95.62 118 LEU A N 1
ATOM 861 C CA . LEU A 1 118 ? 4.488 -3.162 -1.596 1.00 95.62 118 LEU A CA 1
ATOM 862 C C . LEU A 1 118 ? 5.703 -3.137 -2.528 1.00 95.62 118 LEU A C 1
ATOM 864 O O . LEU A 1 118 ? 6.801 -2.778 -2.108 1.00 95.62 118 LEU A O 1
ATOM 868 N N . ASN A 1 119 ? 5.512 -3.569 -3.776 1.00 94.06 119 ASN A N 1
ATOM 869 C CA . ASN A 1 119 ? 6.572 -3.536 -4.779 1.00 94.06 119 ASN A CA 1
ATOM 870 C C . ASN A 1 119 ? 6.931 -2.087 -5.133 1.00 94.06 119 ASN A C 1
ATOM 872 O O . ASN A 1 119 ? 6.034 -1.268 -5.325 1.00 94.06 119 ASN A O 1
ATOM 876 N N . GLU A 1 120 ? 8.225 -1.797 -5.252 1.00 93.38 120 GLU A N 1
ATOM 877 C CA . GLU A 1 120 ? 8.730 -0.483 -5.668 1.00 93.38 120 GLU A CA 1
ATOM 878 C C . GLU A 1 120 ? 8.113 -0.011 -6.993 1.00 93.38 120 GLU A C 1
ATOM 880 O O . GLU A 1 120 ? 7.779 1.160 -7.131 1.00 93.38 120 GLU A O 1
ATOM 885 N N . THR A 1 121 ? 7.850 -0.929 -7.932 1.00 91.50 121 THR A N 1
ATOM 886 C CA . THR A 1 121 ? 7.264 -0.595 -9.239 1.00 91.50 121 THR A CA 1
ATOM 887 C C . THR A 1 121 ? 5.813 -0.133 -9.153 1.00 91.50 121 THR A C 1
ATOM 889 O O . THR A 1 121 ? 5.311 0.464 -10.095 1.00 91.50 121 THR A O 1
ATOM 892 N N . ASP A 1 122 ? 5.114 -0.471 -8.068 1.00 91.44 122 ASP A N 1
ATOM 893 C CA . ASP A 1 122 ? 3.727 -0.062 -7.828 1.00 91.44 122 ASP A CA 1
ATOM 894 C C . ASP A 1 122 ? 3.657 1.160 -6.883 1.00 91.44 122 ASP A C 1
ATOM 896 O O . ASP A 1 122 ? 2.578 1.716 -6.671 1.00 91.44 122 ASP A O 1
ATOM 900 N N . ALA A 1 123 ? 4.785 1.569 -6.287 1.00 92.56 123 ALA A N 1
ATOM 901 C CA . ALA A 1 123 ? 4.825 2.520 -5.180 1.00 92.56 123 ALA A CA 1
ATOM 902 C C . ALA A 1 123 ? 4.345 3.914 -5.571 1.00 92.56 123 ALA A C 1
ATOM 904 O O . ALA A 1 123 ? 3.476 4.455 -4.896 1.00 92.56 123 ALA A O 1
ATOM 905 N N . GLU A 1 124 ? 4.854 4.450 -6.679 1.00 91.62 124 GLU A N 1
ATOM 906 C CA . GLU A 1 124 ? 4.492 5.780 -7.176 1.00 91.62 124 GLU A CA 1
ATOM 907 C C . GLU A 1 124 ? 2.993 5.868 -7.498 1.00 91.62 124 GLU A C 1
ATOM 909 O O . GLU A 1 124 ? 2.311 6.812 -7.104 1.00 91.62 124 GLU A O 1
ATOM 914 N N . THR A 1 125 ? 2.441 4.835 -8.143 1.00 90.75 125 THR A N 1
ATOM 915 C CA . THR A 1 125 ? 1.008 4.779 -8.457 1.00 90.75 125 THR A CA 1
ATOM 916 C C . THR A 1 125 ? 0.160 4.745 -7.189 1.00 90.75 125 THR A C 1
ATOM 918 O O . THR A 1 125 ? -0.803 5.500 -7.068 1.00 90.75 125 THR A O 1
ATOM 921 N N . VAL A 1 126 ? 0.502 3.884 -6.226 1.00 91.88 126 VAL A N 1
ATOM 922 C CA . VAL A 1 126 ? -0.260 3.764 -4.974 1.00 91.88 126 VAL A CA 1
ATOM 923 C C . VAL A 1 126 ? -0.114 5.016 -4.112 1.00 91.88 126 VAL A C 1
ATOM 925 O O . VAL A 1 126 ? -1.094 5.454 -3.515 1.00 91.88 126 VAL A O 1
ATOM 928 N N . GLU A 1 127 ? 1.065 5.628 -4.076 1.00 94.31 127 GLU A N 1
ATOM 929 C CA . GLU A 1 127 ? 1.289 6.910 -3.414 1.00 94.31 127 GLU A CA 1
ATOM 930 C C . GLU A 1 127 ? 0.414 8.015 -4.017 1.00 94.31 127 GLU A C 1
ATOM 932 O O . GLU A 1 127 ? -0.286 8.703 -3.274 1.00 94.31 127 GLU A O 1
ATOM 937 N N . GLY A 1 128 ? 0.398 8.157 -5.346 1.00 91.31 128 GLY A N 1
ATOM 938 C CA . GLY A 1 128 ? -0.440 9.143 -6.030 1.00 91.31 128 GLY A CA 1
ATOM 939 C C . GLY A 1 128 ? -1.927 8.950 -5.728 1.00 91.31 128 GLY A C 1
ATOM 940 O O . GLY A 1 128 ? -2.632 9.907 -5.415 1.00 91.31 128 GLY A O 1
ATOM 941 N N . LEU A 1 129 ? -2.391 7.698 -5.718 1.00 90.81 129 LEU A N 1
ATOM 942 C CA . LEU A 1 129 ? -3.765 7.356 -5.349 1.00 90.81 129 LEU A CA 1
ATOM 943 C C . LEU A 1 129 ? -4.095 7.728 -3.895 1.00 90.81 129 LEU A C 1
ATOM 945 O O . LEU A 1 129 ? -5.187 8.226 -3.620 1.00 90.81 129 LEU A O 1
ATOM 949 N N . LEU A 1 130 ? -3.171 7.482 -2.963 1.00 91.31 130 LEU A N 1
ATOM 950 C CA . LEU A 1 130 ? -3.340 7.822 -1.548 1.00 91.31 130 LEU A CA 1
ATOM 951 C C . LEU A 1 130 ? -3.316 9.336 -1.306 1.00 91.31 130 LEU A C 1
ATOM 953 O O . LEU A 1 130 ? -3.964 9.794 -0.367 1.00 91.31 130 LEU A O 1
ATOM 957 N N . ARG A 1 131 ? -2.598 10.098 -2.139 1.00 91.00 131 ARG A N 1
ATOM 958 C CA . ARG A 1 131 ? -2.470 11.561 -2.042 1.00 91.00 131 ARG A CA 1
ATOM 959 C C . ARG A 1 131 ? -3.573 12.343 -2.750 1.00 91.00 131 ARG A C 1
ATOM 961 O O . ARG A 1 131 ? -3.727 13.520 -2.447 1.00 91.00 131 ARG A O 1
ATOM 968 N N . ALA A 1 132 ? -4.300 11.738 -3.687 1.00 82.00 132 ALA A N 1
ATOM 969 C CA . ALA A 1 132 ? -5.349 12.416 -4.444 1.00 82.00 132 ALA A CA 1
ATOM 970 C C . ALA A 1 132 ? -6.507 12.823 -3.513 1.00 82.00 132 ALA A C 1
ATOM 972 O O . ALA A 1 132 ? -7.369 12.004 -3.223 1.00 82.00 132 ALA A O 1
ATOM 973 N N . VAL A 1 133 ? -6.524 14.048 -2.990 1.00 61.31 133 VAL A N 1
ATOM 974 C CA . VAL A 1 133 ? -7.634 14.583 -2.175 1.00 61.31 133 VAL A CA 1
ATOM 975 C C . VAL A 1 133 ? -8.606 15.327 -3.071 1.00 61.31 133 VAL A C 1
ATOM 977 O O . VAL A 1 133 ? -8.126 16.152 -3.877 1.00 61.31 133 VAL A O 1
#

Sequence (133 aa):
MPSLLPELLIFGAVGAGVTAVALGAQRGRAARRATTLASSGTASFPCRISWPAGMGKKAFVYGKVVTGDGGQLTFARRGRSPVPLPRSGSVRVEPSWRTGLVTLRYDVPGQGDVRMLLNETDAETVEGLLRAV